Protein AF-D3AZA6-F1 (afdb_monomer_lite)

Sequence (153 aa):
MGEKKMEMFLRIMVIFCAIALIGLTVPYWIYLKYAVDDSAWVAFAIYLISALLLIFLAFIGIFGAVKKNRGLLLYFAVVMIIMLLFAVAQIIVTTLDLTDCSDKGNNFSFLCSRNSAGYYAPVAVLLFINLFGAIVALVLRWKLVHDTSGNYY

Organism: Heterostelium pallidum (strain ATCC 26659 / Pp 5 / PN500) (NCBI:txid670386)

Secondary structure (DSSP, 8-state):
-HHHHHHHHHHHHHHHHHHHHHHTTHHHHHHHHHHHHTT-HHHHHHHHHHHHHHHHHHHHHHHHHHHT-HHHHHHHHHHHHHHHHHHHHHHHHHHHHHTTTT-TT-TTHHHHHS-THHHHHHHHHHHHHHHHHHHHHHHHHHHHHHS--S---

Foldseek 3Di:
DVLVVVLVVLLVLLLVLLVVLLVLLVVLVVQLVVCVVVVVVVSNVVSVVSNVVSNVLSVLSNCCSVVVPLVSLQVSLVVLVVVLVVLVVVVVVLVVLLVPLVDPPRPNVVCVVDDVCVVVVSSVSSNVSSVSSNVSSVVSSVSSVVVDDDDDD

Structure (mmCIF, N/CA/C/O backbone):
data_AF-D3AZA6-F1
#
_entry.id   AF-D3AZA6-F1
#
loop_
_atom_site.group_PDB
_atom_site.id
_atom_site.type_symbol
_atom_site.label_atom_id
_atom_site.label_alt_id
_atom_site.label_comp_id
_atom_site.label_asym_id
_atom_site.label_entity_id
_atom_site.label_seq_id
_atom_site.pdbx_PDB_ins_code
_atom_site.Cartn_x
_atom_site.Cartn_y
_atom_site.Cartn_z
_atom_site.occupancy
_atom_site.B_iso_or_equiv
_atom_site.auth_seq_id
_atom_site.auth_comp_id
_atom_site.auth_asym_id
_atom_site.auth_atom_id
_atom_site.pdbx_PDB_model_num
ATOM 1 N N . MET A 1 1 ? -16.335 -9.507 26.542 1.00 52.62 1 MET A N 1
ATOM 2 C CA . MET A 1 1 ? -14.846 -9.500 26.598 1.00 52.62 1 MET A CA 1
ATOM 3 C C . MET A 1 1 ? -14.186 -9.844 25.250 1.00 52.62 1 MET A C 1
ATOM 5 O O . MET A 1 1 ? -13.124 -9.299 24.972 1.00 52.62 1 MET A O 1
ATOM 9 N N . GLY A 1 2 ? -14.796 -10.682 24.395 1.00 70.25 2 GLY A N 1
ATOM 10 C CA . GLY A 1 2 ? -14.258 -11.019 23.061 1.00 70.25 2 GLY A CA 1
ATOM 11 C C . GLY A 1 2 ? -14.293 -9.883 22.025 1.00 70.25 2 GLY A C 1
ATOM 12 O O . GLY A 1 2 ? -13.360 -9.736 21.241 1.00 70.25 2 GLY A O 1
ATOM 13 N N . GLU A 1 3 ? -15.301 -9.008 22.064 1.00 73.94 3 GLU A N 1
ATOM 14 C CA . GLU A 1 3 ? -15.475 -7.958 21.048 1.00 73.94 3 GLU A CA 1
ATOM 15 C C . GLU A 1 3 ? -14.372 -6.894 21.071 1.00 73.94 3 GLU A C 1
ATOM 17 O O . GLU A 1 3 ? -13.792 -6.596 20.027 1.00 73.94 3 GLU A O 1
ATOM 22 N N . LYS A 1 4 ? -13.990 -6.381 22.248 1.00 79.69 4 LYS A N 1
ATOM 23 C CA . LYS A 1 4 ? -12.888 -5.407 22.361 1.00 79.69 4 LYS A CA 1
ATOM 24 C C . LYS A 1 4 ? -11.546 -5.985 21.888 1.00 79.69 4 LYS A C 1
ATOM 26 O O . LYS A 1 4 ? -10.764 -5.269 21.268 1.00 79.69 4 LYS A O 1
ATOM 31 N N . LYS A 1 5 ? -11.300 -7.282 22.124 1.00 85.81 5 LYS A N 1
ATOM 32 C CA . LYS A 1 5 ? -10.092 -7.975 21.641 1.00 85.81 5 LYS A CA 1
ATOM 33 C C . LYS A 1 5 ? -10.064 -8.057 20.115 1.00 85.81 5 LYS A C 1
ATOM 35 O O . LYS A 1 5 ? -9.040 -7.758 19.512 1.00 85.81 5 LYS A O 1
ATOM 40 N N . MET A 1 6 ? -11.196 -8.386 19.492 1.00 87.19 6 MET A N 1
ATOM 41 C CA . MET A 1 6 ? -11.300 -8.452 18.032 1.00 87.19 6 MET A CA 1
ATOM 42 C C . MET A 1 6 ? -11.160 -7.072 17.368 1.00 87.19 6 MET A C 1
ATOM 44 O O . MET A 1 6 ? -10.507 -6.967 16.339 1.00 87.19 6 MET A O 1
ATOM 48 N N . GLU A 1 7 ? -11.722 -6.000 17.944 1.00 89.88 7 GLU A N 1
ATOM 49 C CA . GLU A 1 7 ? -11.506 -4.634 17.421 1.00 89.88 7 GLU A CA 1
ATOM 50 C C . GLU A 1 7 ? -10.017 -4.256 17.456 1.00 89.88 7 GLU A C 1
ATOM 52 O O . GLU A 1 7 ? -9.463 -3.794 16.460 1.00 89.88 7 GLU A O 1
ATOM 57 N N . MET A 1 8 ? -9.353 -4.491 18.592 1.00 90.56 8 MET A N 1
ATOM 58 C CA . MET A 1 8 ? -7.927 -4.211 18.755 1.00 90.56 8 MET A CA 1
ATOM 59 C C . MET A 1 8 ? -7.074 -5.011 17.766 1.00 90.56 8 MET A C 1
ATOM 61 O O . MET A 1 8 ? -6.179 -4.447 17.143 1.00 90.56 8 MET A O 1
ATOM 65 N N . PHE A 1 9 ? -7.392 -6.290 17.569 1.00 93.69 9 PHE A N 1
ATOM 66 C CA . PHE A 1 9 ? -6.726 -7.141 16.589 1.00 93.69 9 PHE A CA 1
ATOM 67 C C . PHE A 1 9 ? -6.854 -6.594 15.160 1.00 93.69 9 PHE A C 1
ATOM 69 O O . PHE A 1 9 ? -5.846 -6.425 14.479 1.00 93.69 9 PHE A O 1
ATOM 76 N N . LEU A 1 10 ? -8.065 -6.223 14.731 1.00 92.94 10 LEU A N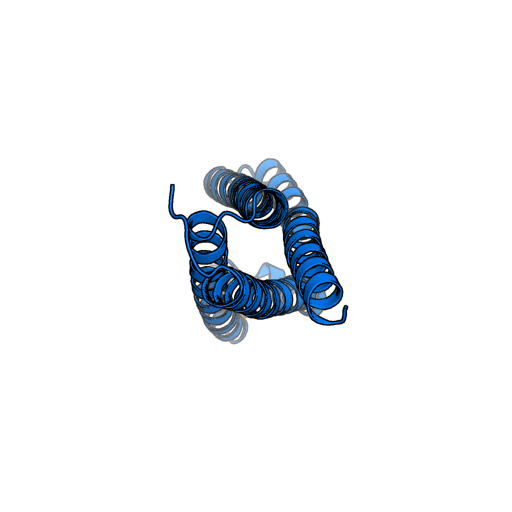 1
ATOM 77 C CA . LEU A 1 10 ? -8.299 -5.639 13.406 1.00 92.94 10 LEU A CA 1
ATOM 78 C C . LEU A 1 10 ? -7.535 -4.320 13.215 1.00 92.94 10 LEU A C 1
ATOM 80 O O . LEU A 1 10 ? -6.963 -4.082 12.155 1.00 92.94 10 LEU A O 1
ATOM 84 N N . ARG A 1 11 ? -7.464 -3.475 14.251 1.00 93.81 11 ARG A N 1
ATOM 85 C CA . ARG A 1 11 ? -6.674 -2.230 14.216 1.00 93.81 11 ARG A CA 1
ATOM 86 C C . ARG A 1 11 ? -5.185 -2.510 14.030 1.00 93.81 11 ARG A C 1
ATOM 88 O O . ARG A 1 11 ? -4.555 -1.864 13.198 1.00 93.81 11 ARG A O 1
ATOM 95 N N . ILE A 1 12 ? -4.640 -3.481 14.765 1.00 95.69 12 ILE A N 1
ATOM 96 C CA . ILE A 1 12 ? -3.240 -3.907 14.625 1.00 95.69 12 ILE A CA 1
ATOM 97 C C . ILE A 1 12 ? -2.983 -4.416 13.204 1.00 95.69 12 ILE A C 1
ATOM 99 O O . ILE A 1 12 ? -1.973 -4.058 12.607 1.00 95.69 12 ILE A O 1
ATOM 103 N N . MET A 1 13 ? -3.913 -5.181 12.628 1.00 95.00 13 MET A N 1
ATOM 104 C CA . MET A 1 13 ? -3.787 -5.675 11.258 1.00 95.00 13 MET A CA 1
ATOM 105 C C . MET A 1 13 ? -3.792 -4.555 10.208 1.00 95.00 13 MET A C 1
ATOM 107 O O . MET A 1 13 ? -2.968 -4.592 9.296 1.00 95.00 13 MET A O 1
ATOM 111 N N . VAL A 1 14 ? -4.644 -3.529 10.343 1.00 93.56 14 VAL A N 1
ATOM 112 C CA . VAL A 1 14 ? -4.604 -2.356 9.444 1.00 93.56 14 VAL A CA 1
ATOM 113 C C . VAL A 1 14 ? -3.268 -1.619 9.565 1.00 93.56 14 VAL A C 1
ATOM 115 O O . VAL A 1 14 ? -2.670 -1.266 8.551 1.00 93.56 14 VAL A O 1
ATOM 118 N N . ILE A 1 15 ? -2.767 -1.425 10.790 1.00 94.88 15 ILE A N 1
ATOM 119 C CA . ILE A 1 15 ? -1.469 -0.777 11.028 1.00 94.88 15 ILE A CA 1
ATOM 120 C C . ILE A 1 15 ? -0.332 -1.599 10.412 1.00 94.88 15 ILE A C 1
ATOM 122 O O . ILE A 1 15 ? 0.541 -1.034 9.761 1.00 94.88 15 ILE A O 1
ATOM 126 N N . PHE A 1 16 ? -0.361 -2.924 10.555 1.00 95.69 16 PHE A N 1
ATOM 127 C CA . PHE A 1 16 ? 0.609 -3.811 9.920 1.00 95.69 16 PHE A CA 1
ATOM 128 C C . PHE A 1 16 ? 0.593 -3.670 8.393 1.00 95.69 16 PHE A C 1
ATOM 130 O O . PHE A 1 16 ? 1.651 -3.511 7.790 1.00 95.69 16 PHE A O 1
ATOM 137 N N . CYS A 1 17 ? -0.591 -3.643 7.770 1.00 93.69 17 CYS A N 1
ATOM 138 C CA . CYS A 1 17 ? -0.713 -3.420 6.326 1.00 93.69 17 CYS A CA 1
ATOM 139 C C . CYS A 1 17 ? -0.135 -2.060 5.917 1.00 93.69 17 CYS A C 1
ATOM 141 O O . CYS A 1 17 ? 0.593 -1.974 4.935 1.00 93.69 17 CYS A O 1
ATOM 143 N N . ALA A 1 18 ? -0.404 -1.007 6.690 1.00 92.81 18 ALA A N 1
ATOM 144 C CA . ALA A 1 18 ? 0.146 0.318 6.432 1.00 92.81 18 ALA A CA 1
ATOM 145 C C . ALA A 1 18 ? 1.681 0.358 6.553 1.00 92.81 18 ALA A C 1
ATOM 147 O O . ALA A 1 18 ? 2.347 0.956 5.714 1.00 92.81 18 ALA A O 1
ATOM 148 N N . ILE A 1 19 ? 2.264 -0.322 7.544 1.00 93.94 19 ILE A N 1
ATOM 149 C CA . ILE A 1 19 ? 3.725 -0.452 7.667 1.00 93.94 19 ILE A CA 1
ATOM 150 C C . ILE A 1 19 ? 4.298 -1.250 6.487 1.00 93.94 19 ILE A C 1
ATOM 152 O O . ILE A 1 19 ? 5.335 -0.877 5.939 1.00 93.94 19 ILE A O 1
ATOM 156 N N . ALA A 1 20 ? 3.614 -2.308 6.048 1.00 93.12 20 ALA A N 1
ATOM 157 C CA . ALA A 1 20 ? 4.020 -3.073 4.874 1.00 93.12 20 ALA A CA 1
ATOM 158 C C . ALA A 1 20 ? 4.012 -2.214 3.596 1.00 93.12 20 ALA A C 1
ATOM 160 O O . ALA A 1 20 ? 4.943 -2.327 2.802 1.00 93.12 20 ALA A O 1
ATOM 161 N N . LEU A 1 21 ? 3.044 -1.300 3.426 1.00 90.75 21 LEU A N 1
ATOM 162 C CA . LEU A 1 21 ? 3.042 -0.333 2.315 1.00 90.75 21 LEU A CA 1
ATOM 163 C C . LEU A 1 21 ? 4.288 0.563 2.328 1.00 90.75 21 LEU A C 1
ATOM 165 O O . LEU A 1 21 ? 4.863 0.809 1.271 1.00 90.75 21 LEU A O 1
ATOM 169 N N . ILE A 1 22 ? 4.750 0.999 3.507 1.00 92.69 22 ILE A N 1
ATOM 170 C CA . ILE A 1 22 ? 6.012 1.748 3.638 1.00 92.69 22 ILE A CA 1
ATOM 171 C C . ILE A 1 22 ? 7.192 0.865 3.219 1.00 92.69 22 ILE A C 1
ATOM 173 O O . ILE A 1 22 ? 8.045 1.308 2.454 1.00 92.69 22 ILE A O 1
ATOM 177 N N . GLY A 1 23 ? 7.237 -0.395 3.659 1.00 90.12 23 GLY A N 1
ATOM 178 C CA . GLY A 1 23 ? 8.284 -1.343 3.256 1.00 90.12 23 GLY A CA 1
ATOM 179 C C . GLY A 1 23 ? 8.319 -1.590 1.742 1.00 90.12 23 GLY A C 1
ATOM 180 O O . GLY A 1 23 ? 9.390 -1.657 1.143 1.00 90.12 23 GLY A O 1
ATOM 181 N N . LEU A 1 24 ? 7.153 -1.624 1.098 1.00 88.44 24 LEU A N 1
ATOM 182 C CA . LEU A 1 24 ? 7.014 -1.759 -0.354 1.00 88.44 24 LEU A CA 1
ATOM 183 C C . LEU A 1 24 ? 7.438 -0.506 -1.136 1.00 88.44 24 LEU A C 1
ATOM 185 O O . LEU A 1 24 ? 7.465 -0.549 -2.362 1.00 88.44 24 LEU A O 1
ATOM 189 N N . THR A 1 25 ? 7.840 0.582 -0.469 1.00 89.31 25 THR A N 1
ATOM 190 C CA . THR A 1 25 ? 8.494 1.718 -1.142 1.00 89.31 25 THR A CA 1
ATOM 191 C C . THR A 1 25 ? 9.939 1.414 -1.543 1.00 89.31 25 THR A C 1
ATOM 193 O O . THR A 1 25 ? 10.451 2.043 -2.465 1.00 89.31 25 THR A O 1
ATOM 196 N N . VAL A 1 26 ? 10.599 0.434 -0.906 1.00 87.50 26 VAL A N 1
ATOM 197 C CA . VAL A 1 26 ? 12.019 0.101 -1.141 1.00 87.50 26 VAL A CA 1
ATOM 198 C C . VAL A 1 26 ? 12.340 -0.146 -2.622 1.00 87.50 26 VAL A C 1
ATOM 200 O O . VAL A 1 26 ? 13.283 0.476 -3.115 1.00 87.50 26 VAL A O 1
ATOM 203 N N . PRO A 1 27 ? 11.567 -0.956 -3.376 1.00 83.75 27 PRO A N 1
ATOM 204 C CA . PRO A 1 27 ? 11.784 -1.110 -4.812 1.00 83.75 27 PRO A CA 1
ATOM 205 C C . PRO A 1 27 ? 11.741 0.218 -5.577 1.00 83.75 27 PRO A C 1
ATOM 207 O O . PRO A 1 27 ? 12.594 0.449 -6.427 1.00 83.75 27 PRO A O 1
ATOM 210 N N . TYR A 1 28 ? 10.816 1.127 -5.249 1.00 84.62 28 TYR A N 1
ATOM 211 C CA . TYR A 1 28 ? 10.712 2.428 -5.920 1.00 84.62 28 TYR A CA 1
ATOM 212 C C . TYR A 1 28 ? 11.952 3.294 -5.701 1.00 84.62 28 TYR A C 1
ATOM 214 O O . TYR A 1 28 ? 12.407 3.935 -6.642 1.00 84.62 28 TYR A O 1
ATOM 222 N N . TRP A 1 29 ? 12.546 3.272 -4.505 1.00 85.38 29 TRP A N 1
ATOM 223 C CA . TRP A 1 29 ? 13.802 3.982 -4.241 1.00 85.38 29 TRP A CA 1
ATOM 224 C C . TRP A 1 29 ? 14.976 3.406 -5.041 1.00 85.38 29 TRP A C 1
ATOM 226 O O . TRP A 1 29 ? 15.819 4.159 -5.530 1.00 85.38 29 TRP A O 1
ATOM 236 N N . ILE A 1 30 ? 15.011 2.081 -5.222 1.00 84.00 30 ILE A N 1
ATOM 237 C CA . ILE A 1 30 ? 16.011 1.408 -6.061 1.00 84.00 30 ILE A CA 1
ATOM 238 C C . ILE A 1 30 ? 15.840 1.824 -7.529 1.00 84.00 30 ILE A C 1
ATOM 240 O O . ILE A 1 30 ? 16.810 2.232 -8.166 1.00 84.00 30 ILE A O 1
ATOM 244 N N . TYR A 1 31 ? 14.613 1.780 -8.057 1.00 76.38 31 TYR A N 1
ATOM 245 C CA . TYR A 1 31 ? 14.327 2.186 -9.437 1.00 76.38 31 TYR A CA 1
ATOM 246 C C . TYR A 1 31 ? 14.550 3.681 -9.679 1.00 76.38 31 TYR A C 1
ATOM 248 O O . TYR A 1 31 ? 15.002 4.068 -10.753 1.00 76.38 31 TYR A O 1
ATOM 256 N N . LEU A 1 32 ? 14.304 4.518 -8.671 1.00 82.31 32 LEU A N 1
ATOM 257 C CA . LEU A 1 32 ? 14.589 5.946 -8.722 1.00 82.31 32 LEU A CA 1
ATOM 258 C C . LEU A 1 32 ? 16.090 6.206 -8.886 1.00 82.31 32 LEU A C 1
ATOM 260 O O . LEU A 1 32 ? 16.457 7.037 -9.709 1.00 82.31 32 LEU A O 1
ATOM 264 N N . LYS A 1 33 ? 16.955 5.463 -8.179 1.00 83.75 33 LYS A N 1
ATOM 265 C CA . LYS A 1 33 ? 18.410 5.551 -8.374 1.00 83.75 33 LYS A CA 1
ATOM 266 C C . LYS A 1 33 ? 18.805 5.214 -9.815 1.00 83.75 33 LYS A C 1
ATOM 268 O O . LYS A 1 33 ? 19.521 5.992 -10.433 1.00 83.75 33 LYS A O 1
ATOM 273 N N . TYR A 1 34 ? 18.295 4.111 -10.361 1.00 78.12 34 TYR A N 1
ATOM 274 C CA . TYR A 1 34 ? 18.586 3.733 -11.748 1.00 78.12 34 TYR A CA 1
ATOM 275 C C . TYR A 1 34 ? 18.107 4.788 -12.754 1.00 78.12 34 TYR A C 1
ATOM 277 O O . TYR A 1 34 ? 18.829 5.122 -13.685 1.00 78.12 34 TYR A O 1
ATOM 285 N N . ALA A 1 35 ? 16.937 5.388 -12.527 1.00 74.94 35 ALA A N 1
ATOM 286 C CA . ALA A 1 35 ? 16.440 6.462 -13.383 1.00 74.94 35 ALA A CA 1
ATOM 287 C C . ALA A 1 35 ? 17.325 7.724 -13.350 1.00 74.94 35 ALA A C 1
ATOM 289 O O . ALA A 1 35 ? 17.426 8.411 -14.365 1.00 74.94 35 ALA A O 1
ATOM 290 N N . VAL A 1 36 ? 17.963 8.037 -12.213 1.00 80.88 36 VAL A N 1
ATOM 291 C CA . VAL A 1 36 ? 18.947 9.134 -12.121 1.00 80.88 36 VAL A CA 1
ATOM 292 C C . VAL A 1 36 ? 20.202 8.799 -12.914 1.00 80.88 36 VAL A C 1
ATOM 294 O O . VAL A 1 36 ? 20.655 9.630 -13.698 1.00 80.88 36 VAL A O 1
ATOM 297 N N . ASP A 1 37 ? 20.733 7.590 -12.724 1.00 81.69 37 ASP A N 1
ATOM 298 C CA . ASP A 1 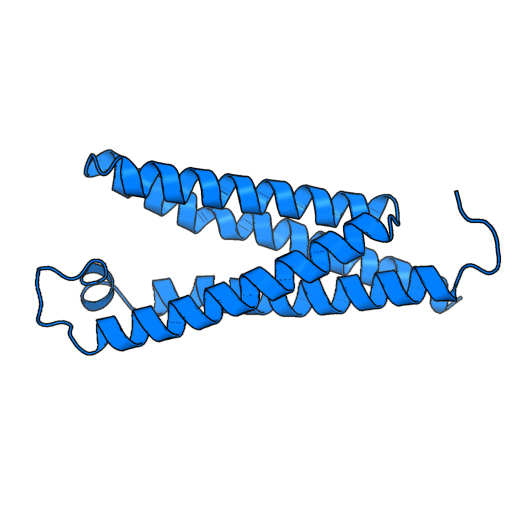37 ? 21.960 7.138 -13.384 1.00 81.69 37 ASP A CA 1
ATOM 299 C C . ASP A 1 37 ? 21.814 7.185 -14.924 1.00 81.69 37 ASP A C 1
ATOM 301 O O . ASP A 1 37 ? 22.748 7.583 -15.619 1.00 81.69 37 ASP A O 1
ATOM 305 N N . ASP A 1 38 ? 20.614 6.903 -15.446 1.00 76.81 38 ASP A N 1
ATOM 306 C CA . ASP A 1 38 ? 20.293 6.923 -16.882 1.00 76.81 38 ASP A CA 1
ATOM 307 C C . ASP A 1 38 ? 19.675 8.250 -17.386 1.00 76.81 38 ASP A C 1
ATOM 309 O O . ASP A 1 38 ? 19.216 8.336 -18.526 1.00 76.81 38 ASP A O 1
ATOM 313 N N . SER A 1 39 ? 19.640 9.313 -16.566 1.00 84.44 39 SER A N 1
ATOM 314 C CA . SER A 1 39 ? 19.034 10.621 -16.913 1.00 84.44 39 SER A CA 1
ATOM 315 C C . SER A 1 39 ? 17.563 10.550 -17.380 1.00 84.44 39 SER A C 1
ATOM 317 O O . SER A 1 39 ? 17.075 11.412 -18.119 1.00 84.44 39 SER A O 1
ATOM 319 N N . ALA A 1 40 ? 16.821 9.538 -16.929 1.00 77.06 40 ALA A N 1
ATOM 320 C CA . ALA A 1 40 ? 15.432 9.278 -17.295 1.00 77.06 40 ALA A CA 1
ATOM 321 C C . ALA A 1 40 ? 14.451 10.053 -16.391 1.00 77.06 40 ALA A C 1
ATOM 323 O O . ALA A 1 40 ? 13.752 9.485 -15.546 1.00 77.06 40 ALA A O 1
ATOM 324 N N . TRP A 1 41 ? 14.365 11.374 -16.587 1.00 76.19 41 TRP A N 1
ATOM 325 C CA . TRP A 1 41 ? 13.598 12.295 -15.729 1.00 76.19 41 TRP A CA 1
ATOM 326 C C . TRP A 1 41 ? 12.105 11.958 -15.571 1.00 76.19 41 TRP A C 1
ATOM 328 O O . TRP A 1 41 ? 11.530 12.177 -14.504 1.00 76.19 41 TRP A O 1
ATOM 338 N N . VAL A 1 42 ? 11.468 11.399 -16.605 1.00 75.25 42 VAL A N 1
ATOM 339 C CA . VAL A 1 42 ? 10.048 11.003 -16.547 1.00 75.25 42 VAL A CA 1
ATOM 340 C C . VAL A 1 42 ? 9.853 9.799 -15.621 1.00 75.25 42 VAL A C 1
ATOM 342 O O . VAL A 1 42 ? 8.991 9.830 -14.743 1.00 75.25 42 VAL A O 1
ATOM 345 N N . ALA A 1 43 ? 10.683 8.761 -15.765 1.00 71.12 43 ALA A N 1
ATOM 346 C CA . ALA A 1 43 ? 10.632 7.575 -14.909 1.00 71.12 43 ALA A CA 1
ATOM 347 C C . ALA A 1 43 ? 10.951 7.930 -13.450 1.00 71.12 43 ALA A C 1
ATOM 349 O O . ALA A 1 43 ? 10.261 7.482 -12.534 1.00 71.12 43 ALA A O 1
ATOM 350 N N . PHE A 1 44 ? 11.930 8.815 -13.243 1.00 78.69 44 PHE A N 1
ATOM 351 C CA . PHE A 1 44 ? 12.260 9.364 -11.931 1.00 78.69 44 PHE A CA 1
ATOM 352 C C . PHE A 1 44 ? 11.035 9.978 -11.237 1.00 78.69 44 PHE A C 1
ATOM 354 O O . PHE A 1 44 ? 10.715 9.609 -10.104 1.00 78.69 44 PHE A O 1
ATOM 361 N N . ALA A 1 45 ? 10.318 10.878 -11.922 1.00 81.69 45 ALA A N 1
ATOM 362 C CA . ALA A 1 45 ? 9.143 11.542 -11.362 1.00 81.69 45 ALA A CA 1
ATOM 363 C C . ALA A 1 45 ? 8.033 10.540 -11.005 1.00 81.69 45 ALA A C 1
ATOM 365 O O . ALA A 1 45 ? 7.434 10.637 -9.933 1.00 81.69 45 ALA A O 1
ATOM 366 N N . ILE A 1 46 ? 7.796 9.542 -11.862 1.00 82.12 46 ILE A N 1
ATOM 367 C CA . ILE A 1 46 ? 6.785 8.500 -11.631 1.00 82.12 46 ILE A CA 1
ATOM 368 C C . ILE A 1 46 ? 7.120 7.671 -10.386 1.00 82.12 46 ILE A C 1
ATOM 370 O O . ILE A 1 46 ? 6.246 7.458 -9.539 1.00 82.12 46 ILE A O 1
ATOM 374 N N . TYR A 1 47 ? 8.369 7.221 -10.236 1.00 82.88 47 TYR A N 1
ATOM 375 C CA . TYR A 1 47 ? 8.776 6.424 -9.075 1.00 82.88 47 TYR A CA 1
ATOM 376 C C . TYR A 1 47 ? 8.747 7.231 -7.778 1.00 82.88 47 TYR A C 1
ATOM 378 O O . TYR A 1 47 ? 8.284 6.716 -6.758 1.00 82.88 47 TYR A O 1
ATOM 386 N N . LEU A 1 48 ? 9.155 8.503 -7.822 1.00 88.25 48 LEU A N 1
ATOM 387 C CA . LEU A 1 48 ? 9.088 9.397 -6.670 1.00 88.25 48 LEU A CA 1
ATOM 388 C C . LEU A 1 48 ? 7.640 9.602 -6.204 1.00 88.25 48 LEU A C 1
ATOM 390 O O . LEU A 1 48 ? 7.337 9.408 -5.027 1.00 88.25 48 LEU A O 1
ATOM 394 N N . ILE A 1 49 ? 6.734 9.944 -7.127 1.00 89.88 49 ILE A N 1
ATOM 395 C CA . ILE A 1 49 ? 5.311 10.147 -6.818 1.00 89.88 49 ILE A CA 1
ATOM 396 C C . ILE A 1 49 ? 4.693 8.859 -6.268 1.00 89.88 49 ILE A C 1
ATOM 398 O O . ILE A 1 49 ? 3.964 8.905 -5.279 1.00 89.88 49 ILE A O 1
ATOM 402 N N . SER A 1 50 ? 5.022 7.707 -6.857 1.00 85.38 50 SER A N 1
ATOM 403 C CA . SER A 1 50 ? 4.518 6.407 -6.401 1.00 85.38 50 SER A CA 1
ATOM 404 C C . SER A 1 50 ? 4.959 6.091 -4.968 1.00 85.38 50 SER A C 1
ATOM 406 O O . SER A 1 50 ? 4.134 5.686 -4.148 1.00 85.38 50 SER A O 1
ATOM 408 N N . ALA A 1 51 ? 6.232 6.330 -4.630 1.00 88.44 51 ALA A N 1
ATOM 409 C CA . ALA A 1 51 ? 6.743 6.099 -3.280 1.00 88.44 51 ALA A CA 1
ATOM 410 C C . ALA A 1 51 ? 6.065 7.019 -2.251 1.00 88.44 51 ALA A C 1
ATOM 412 O O . ALA A 1 51 ? 5.639 6.563 -1.188 1.00 88.44 51 ALA A O 1
ATOM 413 N N . LEU A 1 52 ? 5.905 8.304 -2.584 1.00 92.12 52 LEU A N 1
ATOM 414 C CA . LEU A 1 52 ? 5.225 9.276 -1.724 1.00 92.12 52 LEU A CA 1
ATOM 415 C C . LEU A 1 52 ? 3.746 8.933 -1.519 1.00 92.12 52 LEU A C 1
ATOM 417 O O . LEU A 1 52 ? 3.235 9.059 -0.406 1.00 92.12 52 LEU A O 1
ATOM 421 N N . LEU A 1 53 ? 3.068 8.457 -2.564 1.00 90.38 53 LEU A N 1
ATOM 422 C CA . LEU A 1 53 ? 1.667 8.053 -2.496 1.00 90.38 53 LEU A CA 1
ATOM 423 C C . LEU A 1 53 ? 1.478 6.859 -1.551 1.00 90.38 53 LEU A C 1
ATOM 425 O O . LEU A 1 53 ? 0.584 6.892 -0.708 1.00 90.38 53 LEU A O 1
ATOM 429 N N . LEU A 1 54 ? 2.349 5.846 -1.614 1.00 90.12 54 LEU A N 1
ATOM 430 C CA . LEU A 1 54 ? 2.310 4.709 -0.684 1.00 90.12 54 LEU A CA 1
ATOM 431 C C . LEU A 1 54 ? 2.498 5.142 0.775 1.00 90.12 54 LEU A C 1
ATOM 433 O O . LEU A 1 54 ? 1.772 4.680 1.656 1.00 90.12 54 LEU A O 1
ATOM 437 N N . ILE A 1 55 ? 3.426 6.068 1.031 1.00 93.38 55 ILE A N 1
ATOM 438 C CA . ILE A 1 55 ? 3.653 6.631 2.370 1.00 93.38 55 ILE A CA 1
ATOM 439 C C . ILE A 1 55 ? 2.411 7.391 2.850 1.00 93.38 55 ILE A C 1
ATOM 441 O O . ILE A 1 55 ? 1.956 7.194 3.977 1.00 93.38 55 ILE A O 1
ATOM 445 N N . PHE A 1 56 ? 1.822 8.227 1.994 1.00 94.12 56 PHE A N 1
ATOM 446 C CA . PHE A 1 56 ? 0.605 8.971 2.313 1.00 94.12 56 PHE A CA 1
ATOM 447 C C . PHE A 1 56 ? -0.570 8.040 2.653 1.00 94.12 56 PHE A C 1
ATOM 449 O O . PHE A 1 56 ? -1.257 8.239 3.657 1.00 94.12 56 PHE A O 1
ATOM 456 N N . LEU A 1 57 ? -0.767 6.971 1.878 1.00 91.94 57 LEU A N 1
ATOM 457 C CA . LEU A 1 57 ? -1.797 5.970 2.158 1.00 91.94 57 LEU A CA 1
ATOM 458 C C . LEU A 1 57 ? -1.542 5.207 3.457 1.00 91.94 57 LEU A C 1
ATOM 460 O O . LEU A 1 57 ? -2.490 4.947 4.202 1.00 91.94 57 LEU A O 1
ATOM 464 N N . ALA A 1 58 ? -0.282 4.898 3.771 1.00 92.50 58 ALA A N 1
ATOM 465 C CA . ALA A 1 58 ? 0.078 4.301 5.050 1.00 92.50 58 ALA A CA 1
ATOM 466 C C . ALA A 1 58 ? -0.329 5.205 6.224 1.00 92.50 58 ALA A C 1
ATOM 468 O O . ALA A 1 58 ? -0.930 4.728 7.189 1.00 92.50 58 ALA A O 1
ATOM 469 N N . PHE A 1 59 ? -0.096 6.519 6.121 1.00 95.81 59 PHE A N 1
ATOM 470 C CA . PHE A 1 59 ? -0.552 7.473 7.135 1.00 95.81 59 PHE A CA 1
ATOM 471 C C . PHE A 1 59 ? -2.073 7.475 7.293 1.00 95.81 59 PHE A C 1
ATOM 473 O O . PHE A 1 59 ? -2.560 7.468 8.425 1.00 95.81 59 PHE A O 1
ATOM 480 N N . ILE A 1 60 ? -2.830 7.422 6.194 1.00 93.50 60 ILE A N 1
ATOM 481 C CA . ILE A 1 60 ? -4.295 7.332 6.257 1.00 93.50 60 ILE A CA 1
ATOM 482 C C . ILE A 1 60 ? -4.738 6.040 6.949 1.00 93.50 60 ILE A C 1
ATOM 484 O O . ILE A 1 60 ? -5.603 6.090 7.826 1.00 93.50 60 ILE A O 1
ATOM 488 N N . GLY A 1 61 ? -4.139 4.898 6.602 1.00 89.25 61 GLY A N 1
ATOM 489 C CA . GLY A 1 61 ? -4.445 3.607 7.221 1.00 89.25 61 GLY A CA 1
ATOM 490 C C . GLY A 1 61 ? -4.176 3.609 8.729 1.00 89.25 61 GLY A C 1
ATOM 491 O O . GLY A 1 61 ? -5.052 3.246 9.520 1.00 89.25 61 GLY A O 1
ATOM 492 N N . ILE A 1 62 ? -3.003 4.102 9.145 1.00 94.12 62 ILE A N 1
ATOM 493 C CA . ILE A 1 62 ? -2.625 4.225 10.561 1.00 94.12 62 ILE A CA 1
ATOM 494 C C . ILE A 1 62 ? -3.580 5.172 11.287 1.00 94.12 62 ILE A C 1
ATOM 496 O O . ILE A 1 62 ? -4.123 4.815 12.332 1.00 94.12 62 ILE A O 1
ATOM 500 N N . PHE A 1 63 ? -3.824 6.366 10.748 1.00 94.25 63 PHE A N 1
ATOM 501 C CA . PHE A 1 63 ? -4.667 7.357 11.410 1.00 94.25 63 PHE A CA 1
ATOM 502 C C . PHE A 1 63 ? -6.129 6.900 11.482 1.00 94.25 63 PHE A C 1
ATOM 504 O O . PHE A 1 63 ? -6.762 7.035 12.530 1.00 94.25 63 PHE A O 1
ATOM 511 N N . GLY A 1 64 ? -6.648 6.273 10.422 1.00 90.06 64 GLY A N 1
ATOM 512 C CA . GLY A 1 64 ? -7.968 5.647 10.400 1.00 90.06 64 GLY A CA 1
ATOM 513 C C . GLY A 1 64 ? -8.117 4.569 11.476 1.00 90.06 64 GLY A C 1
ATOM 514 O O . GLY A 1 64 ? -9.093 4.584 12.230 1.00 90.06 64 GLY A O 1
ATOM 515 N N . ALA A 1 65 ? -7.121 3.690 11.622 1.00 91.88 65 ALA A N 1
ATOM 516 C CA . ALA A 1 65 ? -7.112 2.645 12.643 1.00 91.88 65 ALA A CA 1
ATOM 517 C C . ALA A 1 65 ? -6.948 3.199 14.070 1.00 91.88 65 ALA A C 1
ATOM 519 O O . ALA A 1 65 ? -7.643 2.765 14.994 1.00 91.88 65 ALA A O 1
ATOM 520 N N . VAL A 1 66 ? -6.056 4.171 14.285 1.00 93.25 66 VAL A N 1
ATOM 521 C CA . VAL A 1 66 ? -5.787 4.756 15.609 1.00 93.25 66 VAL A CA 1
ATOM 522 C C . VAL A 1 66 ? -6.971 5.590 16.087 1.00 93.25 66 VAL A C 1
ATOM 524 O O . VAL A 1 66 ? -7.442 5.372 17.204 1.00 93.25 66 VAL A O 1
ATOM 527 N N . LYS A 1 67 ? -7.489 6.491 15.245 1.00 92.12 67 LYS A N 1
ATOM 528 C CA . LYS A 1 67 ? -8.605 7.391 15.576 1.00 92.12 67 LYS A CA 1
ATOM 529 C C . LYS A 1 67 ? -9.983 6.755 15.411 1.00 92.12 67 LYS A C 1
ATOM 531 O O . LYS A 1 67 ? -10.973 7.421 15.687 1.00 92.12 67 LYS A O 1
ATOM 536 N N . LYS A 1 68 ? -10.061 5.494 14.966 1.00 90.69 68 LYS A N 1
ATOM 537 C CA . LYS A 1 68 ? -11.325 4.799 14.663 1.00 90.69 68 LYS A CA 1
ATOM 538 C C . LYS A 1 68 ? -12.193 5.575 13.660 1.00 90.69 68 LYS A C 1
ATOM 540 O O . LYS A 1 68 ? -13.421 5.530 13.710 1.00 90.69 68 LYS A O 1
ATOM 545 N N . ASN A 1 69 ? -11.553 6.311 12.751 1.00 91.19 69 ASN A N 1
ATOM 546 C CA . ASN A 1 69 ? -12.255 7.165 11.804 1.00 91.19 69 ASN A CA 1
ATOM 547 C C . ASN A 1 69 ? -12.784 6.319 10.640 1.00 91.19 69 ASN A C 1
ATOM 549 O O . ASN A 1 69 ? -12.030 5.827 9.801 1.00 91.19 69 ASN A O 1
ATOM 553 N N . ARG A 1 70 ? -14.109 6.177 10.580 1.00 88.81 70 ARG A N 1
ATOM 554 C CA . ARG A 1 70 ? -14.810 5.342 9.595 1.00 88.81 70 ARG A CA 1
ATOM 555 C C . ARG A 1 70 ? -14.644 5.833 8.159 1.00 88.81 70 ARG A C 1
ATOM 557 O O . ARG A 1 70 ? -14.625 5.009 7.248 1.00 88.81 70 ARG A O 1
ATOM 564 N N . GLY A 1 71 ? -14.557 7.150 7.965 1.00 88.94 71 GLY A N 1
ATOM 565 C CA . GLY A 1 71 ? -14.347 7.761 6.655 1.00 88.94 71 GLY A CA 1
ATOM 566 C C . GLY A 1 71 ? -12.955 7.445 6.122 1.00 88.94 71 GLY A C 1
ATOM 567 O O . GLY A 1 71 ? -12.821 6.986 4.993 1.00 88.94 71 GLY A O 1
ATOM 568 N N . LEU A 1 72 ? -11.933 7.576 6.969 1.00 92.62 72 LEU A N 1
ATOM 569 C CA . LEU A 1 72 ? -10.552 7.258 6.594 1.00 92.62 72 LEU A CA 1
ATOM 570 C C . LEU A 1 72 ? -10.332 5.761 6.369 1.00 92.62 72 LEU A C 1
ATOM 572 O O . LEU A 1 72 ? -9.627 5.391 5.438 1.00 92.62 72 LEU A O 1
ATOM 576 N N . LEU A 1 73 ? -10.977 4.895 7.158 1.00 92.00 73 LEU A N 1
ATOM 577 C CA . LEU A 1 73 ? -10.946 3.446 6.925 1.00 92.00 73 LEU A CA 1
ATOM 578 C C . LEU A 1 73 ? -11.623 3.055 5.606 1.00 92.00 73 LEU A C 1
ATOM 580 O O . LEU A 1 73 ? -11.122 2.179 4.905 1.00 92.00 73 LEU A O 1
ATOM 584 N N . LEU A 1 74 ? -12.737 3.708 5.251 1.00 93.94 74 LEU A N 1
ATOM 585 C CA . LEU A 1 74 ? -13.389 3.494 3.957 1.00 93.94 74 LEU A CA 1
ATOM 586 C C . LEU A 1 74 ? -12.506 3.976 2.808 1.00 93.94 74 LEU A C 1
ATOM 588 O O . LEU A 1 74 ? -12.326 3.244 1.842 1.00 93.94 74 LEU A O 1
ATOM 592 N N . TYR A 1 75 ? -11.943 5.180 2.925 1.00 94.25 75 TYR A N 1
ATOM 593 C CA . TYR A 1 75 ? -11.046 5.736 1.917 1.00 94.25 75 TYR A CA 1
ATOM 594 C C . TYR A 1 75 ? -9.835 4.825 1.701 1.00 94.25 75 TYR A C 1
ATOM 596 O O . TYR A 1 75 ? -9.543 4.454 0.569 1.00 94.25 75 TYR A O 1
ATOM 604 N N . PHE A 1 76 ? -9.192 4.388 2.787 1.00 93.31 76 PHE A N 1
ATOM 605 C CA . PHE A 1 76 ? -8.090 3.435 2.732 1.00 93.31 76 PHE A CA 1
ATOM 606 C C . PHE A 1 76 ? -8.500 2.142 2.017 1.00 93.31 76 PHE A C 1
ATOM 608 O O . PHE A 1 76 ? -7.826 1.729 1.081 1.00 93.31 76 PHE A O 1
ATOM 615 N N . ALA A 1 77 ? -9.635 1.539 2.382 1.00 94.12 77 ALA A N 1
ATOM 616 C CA . ALA A 1 77 ? -10.110 0.316 1.738 1.00 94.12 77 ALA A CA 1
ATOM 617 C C . ALA A 1 77 ? -10.381 0.491 0.235 1.00 94.12 77 ALA A C 1
ATOM 619 O O . ALA A 1 77 ? -9.972 -0.348 -0.564 1.00 94.12 77 ALA A O 1
ATOM 620 N N . VAL A 1 78 ? -11.046 1.582 -0.157 1.00 95.00 78 VAL A N 1
ATOM 621 C CA . VAL A 1 78 ? -11.356 1.874 -1.564 1.00 95.00 78 VAL A CA 1
ATOM 622 C C . VAL A 1 78 ? -10.074 2.062 -2.369 1.00 95.00 78 VAL A C 1
ATOM 624 O O . VAL A 1 78 ? -9.937 1.462 -3.432 1.00 95.00 78 VAL A O 1
ATOM 627 N N . VAL A 1 79 ? -9.111 2.833 -1.858 1.00 93.69 79 VAL A N 1
ATOM 628 C CA . VAL A 1 79 ? -7.837 3.029 -2.559 1.00 93.69 79 VAL A CA 1
ATOM 629 C C . VAL A 1 79 ? -7.053 1.720 -2.669 1.00 93.69 79 VAL A C 1
ATOM 631 O O . VAL A 1 79 ? -6.517 1.435 -3.735 1.00 93.69 79 VAL A O 1
ATOM 634 N N . MET A 1 80 ? -7.048 0.882 -1.629 1.00 93.19 80 MET A N 1
ATOM 635 C CA . MET A 1 80 ? -6.406 -0.438 -1.671 1.00 93.19 80 MET A CA 1
ATOM 636 C C . MET A 1 80 ? -7.030 -1.350 -2.740 1.00 93.19 80 MET A C 1
ATOM 638 O O . MET A 1 80 ? -6.304 -2.033 -3.459 1.00 93.19 80 MET A O 1
ATOM 642 N N . ILE A 1 81 ? -8.358 -1.316 -2.915 1.00 94.19 81 ILE A N 1
ATOM 643 C CA . ILE A 1 81 ? -9.052 -2.045 -3.993 1.00 94.19 81 ILE A CA 1
ATOM 644 C C . ILE A 1 81 ? -8.672 -1.487 -5.368 1.00 94.19 81 ILE A C 1
ATOM 646 O O . ILE A 1 81 ? -8.368 -2.256 -6.277 1.00 94.19 81 ILE A O 1
ATOM 650 N N . ILE A 1 82 ? -8.658 -0.162 -5.535 1.00 93.19 82 ILE A N 1
ATOM 651 C CA . ILE A 1 82 ? -8.272 0.468 -6.806 1.00 93.19 82 ILE A CA 1
ATOM 652 C C . ILE A 1 82 ? -6.831 0.085 -7.162 1.00 93.19 82 ILE A C 1
ATOM 654 O O . ILE A 1 82 ? -6.574 -0.374 -8.271 1.00 93.19 82 ILE A O 1
ATOM 658 N N . MET A 1 83 ? -5.900 0.193 -6.213 1.00 90.12 83 MET A N 1
ATOM 659 C CA . MET A 1 83 ? -4.508 -0.206 -6.414 1.00 90.12 83 MET A CA 1
ATOM 660 C C . MET A 1 83 ? -4.358 -1.690 -6.742 1.00 90.12 83 MET A C 1
ATOM 662 O O . MET A 1 83 ? -3.519 -2.041 -7.567 1.00 90.12 83 MET A O 1
ATOM 666 N N . LEU A 1 84 ? -5.161 -2.562 -6.127 1.00 91.19 84 LEU A N 1
ATOM 667 C CA . LEU A 1 84 ? -5.190 -3.983 -6.464 1.00 91.19 84 LEU A CA 1
ATOM 668 C C . LEU A 1 84 ? -5.543 -4.186 -7.943 1.00 91.19 84 LEU A C 1
ATOM 670 O O . LEU A 1 84 ? -4.823 -4.888 -8.647 1.00 91.19 84 LEU A O 1
ATOM 674 N N . LEU A 1 85 ? -6.612 -3.543 -8.423 1.00 91.19 85 LEU A N 1
ATOM 675 C CA . LEU A 1 85 ? -7.050 -3.650 -9.818 1.00 91.19 85 LEU A CA 1
ATOM 676 C C . LEU A 1 85 ? -5.995 -3.111 -10.790 1.00 91.19 85 LEU A C 1
ATOM 678 O O . LEU A 1 85 ? -5.701 -3.759 -11.793 1.00 91.19 85 LEU A O 1
ATOM 682 N N . PHE A 1 86 ? -5.382 -1.969 -10.468 1.00 87.31 86 PHE A N 1
ATOM 683 C CA . PHE A 1 86 ? -4.291 -1.406 -11.265 1.00 87.31 86 PHE A CA 1
ATOM 684 C C . PHE A 1 86 ? -3.071 -2.329 -11.310 1.00 87.31 86 PHE A C 1
ATOM 686 O O . PHE A 1 86 ? -2.516 -2.542 -12.383 1.00 87.31 86 PHE A O 1
ATOM 693 N N . ALA A 1 87 ? -2.672 -2.913 -10.179 1.00 85.00 87 ALA A N 1
ATOM 694 C CA . ALA A 1 87 ? -1.543 -3.835 -10.125 1.00 85.00 87 ALA A CA 1
ATOM 695 C C . ALA A 1 87 ? -1.819 -5.128 -10.912 1.00 85.00 87 ALA A C 1
ATOM 697 O O . ALA A 1 87 ? -0.938 -5.611 -11.617 1.00 85.00 87 ALA A O 1
ATOM 698 N N . VAL A 1 88 ? -3.047 -5.660 -10.867 1.00 88.25 88 VAL A N 1
ATOM 699 C CA . VAL A 1 88 ? -3.449 -6.802 -11.709 1.00 88.25 88 VAL A CA 1
ATOM 700 C C . VAL A 1 88 ? -3.386 -6.436 -13.194 1.00 88.25 88 VAL A C 1
ATOM 702 O O . VAL A 1 88 ? -2.820 -7.194 -13.979 1.00 88.25 88 VAL A O 1
ATOM 705 N N . ALA A 1 89 ? -3.905 -5.268 -13.585 1.00 85.06 89 ALA A N 1
ATOM 706 C CA . ALA A 1 89 ? -3.824 -4.795 -14.966 1.00 85.06 89 ALA A CA 1
ATOM 707 C C . ALA A 1 89 ? -2.366 -4.626 -15.428 1.00 85.06 89 ALA A C 1
ATOM 709 O O . ALA A 1 89 ? -2.019 -5.059 -16.524 1.00 85.06 89 ALA A O 1
ATOM 710 N N . GLN A 1 90 ? -1.498 -4.070 -14.575 1.00 80.12 90 GLN A N 1
ATOM 711 C CA . GLN A 1 90 ? -0.067 -3.944 -14.856 1.00 80.12 90 GLN A CA 1
ATOM 712 C C . GLN A 1 90 ? 0.599 -5.303 -15.056 1.00 80.12 90 GLN A C 1
ATOM 714 O O . GLN A 1 90 ? 1.354 -5.453 -16.003 1.00 80.12 90 GLN A O 1
ATOM 719 N N . ILE A 1 91 ? 0.299 -6.307 -14.226 1.00 83.12 91 ILE A N 1
ATOM 720 C CA . ILE A 1 91 ? 0.837 -7.663 -14.414 1.00 83.12 91 ILE A CA 1
ATOM 721 C C . ILE A 1 91 ? 0.435 -8.228 -15.774 1.00 83.12 91 ILE A C 1
ATOM 723 O O . ILE A 1 91 ? 1.286 -8.782 -16.459 1.00 83.12 91 ILE A O 1
ATOM 727 N N . ILE A 1 92 ? -0.832 -8.078 -16.172 1.00 82.88 92 ILE A N 1
ATOM 728 C CA . ILE A 1 92 ? -1.319 -8.580 -17.464 1.00 82.88 92 ILE A CA 1
ATOM 729 C C . ILE A 1 92 ? -0.559 -7.912 -18.612 1.00 82.88 92 ILE A C 1
ATOM 731 O O . ILE A 1 92 ? -0.034 -8.615 -19.470 1.00 82.88 92 ILE A O 1
ATOM 735 N N . VAL A 1 93 ? -0.459 -6.578 -18.605 1.00 76.38 93 VAL A N 1
ATOM 736 C CA . VAL A 1 93 ? 0.263 -5.824 -19.644 1.00 76.38 93 VAL A CA 1
ATOM 737 C C . VAL A 1 93 ? 1.740 -6.221 -19.673 1.00 76.38 93 VAL A C 1
ATOM 739 O O . VAL A 1 93 ? 2.240 -6.601 -20.725 1.00 76.38 93 VAL A O 1
ATOM 742 N N . THR A 1 94 ? 2.414 -6.249 -18.519 1.00 72.00 94 THR A N 1
ATOM 743 C CA . THR A 1 94 ? 3.824 -6.652 -18.430 1.00 72.00 94 THR A CA 1
ATOM 744 C C . THR A 1 94 ? 4.038 -8.086 -18.918 1.00 72.00 94 THR A C 1
ATOM 746 O O . THR A 1 94 ? 5.024 -8.362 -19.591 1.00 72.00 94 THR A O 1
ATOM 749 N N . THR A 1 95 ? 3.137 -9.023 -18.608 1.00 74.50 95 THR A N 1
ATOM 750 C CA . THR A 1 95 ? 3.244 -10.413 -19.075 1.00 74.50 95 THR A CA 1
ATOM 751 C C . THR A 1 95 ? 3.040 -10.533 -20.586 1.00 74.50 95 THR A C 1
ATOM 753 O O . THR A 1 95 ? 3.734 -11.334 -21.209 1.00 74.50 95 THR A O 1
ATOM 756 N N . LEU A 1 96 ? 2.137 -9.747 -21.181 1.00 74.25 96 LEU A N 1
ATOM 757 C CA . LEU A 1 96 ? 1.972 -9.692 -22.638 1.00 74.25 96 LEU A CA 1
ATOM 758 C C . LEU A 1 96 ? 3.224 -9.106 -23.308 1.00 74.25 96 LEU A C 1
ATOM 760 O O . LEU A 1 96 ? 3.754 -9.704 -24.240 1.00 74.25 96 LEU A O 1
ATOM 764 N N . ASP A 1 97 ? 3.772 -8.015 -22.775 1.00 67.38 97 ASP A N 1
ATOM 765 C CA . ASP A 1 97 ? 4.994 -7.402 -23.311 1.00 67.38 97 ASP A CA 1
ATOM 766 C C . ASP A 1 97 ? 6.222 -8.323 -23.178 1.00 67.38 97 ASP A C 1
ATOM 768 O O . ASP A 1 97 ? 7.085 -8.348 -24.053 1.00 67.38 97 ASP A O 1
ATOM 772 N N . LEU A 1 98 ? 6.292 -9.133 -22.115 1.00 66.69 98 LEU A N 1
ATOM 773 C CA . LEU A 1 98 ? 7.342 -10.139 -21.922 1.00 66.6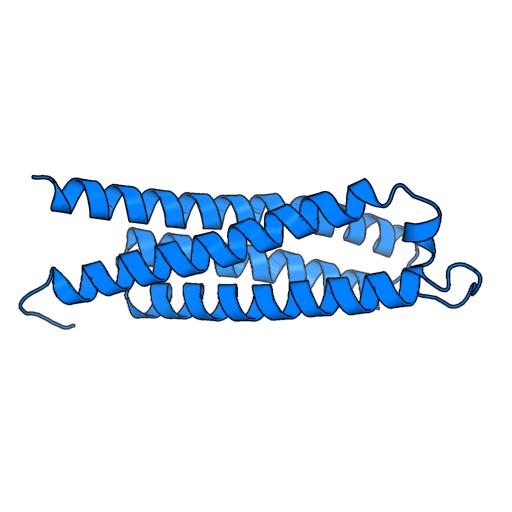9 98 LEU A CA 1
ATOM 774 C C . LEU A 1 98 ? 7.262 -11.314 -22.905 1.00 66.69 98 LEU A C 1
ATOM 776 O O . LEU A 1 98 ? 8.259 -12.012 -23.083 1.00 66.69 98 LEU A O 1
ATOM 780 N N . THR A 1 99 ? 6.119 -11.568 -23.548 1.00 65.69 99 THR A N 1
ATOM 781 C CA . THR A 1 99 ? 6.064 -12.602 -24.596 1.00 65.69 99 THR A CA 1
ATOM 782 C C . THR A 1 99 ? 6.784 -12.181 -25.882 1.00 65.69 99 THR A C 1
ATOM 784 O O . THR A 1 99 ? 7.165 -13.056 -26.656 1.00 65.69 99 THR A O 1
ATOM 787 N N . ASP A 1 100 ? 7.090 -10.885 -26.041 1.00 61.22 100 ASP A N 1
ATOM 788 C CA . ASP A 1 100 ? 7.780 -10.291 -27.197 1.00 61.22 100 ASP A CA 1
ATOM 789 C C . ASP A 1 100 ? 9.196 -9.765 -26.846 1.00 61.22 100 ASP A C 1
ATOM 791 O O . ASP A 1 100 ? 9.617 -8.666 -27.214 1.00 61.22 100 ASP A O 1
ATOM 795 N N . CYS A 1 101 ? 9.989 -10.572 -26.123 1.00 60.88 101 CYS A N 1
ATOM 796 C CA . CYS A 1 101 ? 11.356 -10.220 -25.686 1.00 60.88 101 CYS A CA 1
ATOM 797 C C . CYS A 1 101 ? 12.376 -9.949 -26.825 1.00 60.88 101 CYS A C 1
ATOM 799 O O . CYS A 1 101 ? 13.532 -9.633 -26.537 1.00 60.88 101 CYS A O 1
ATOM 801 N N . SER A 1 102 ? 12.012 -10.091 -28.103 1.00 57.03 102 SER A N 1
ATOM 802 C CA . SER A 1 102 ? 12.886 -9.808 -29.254 1.00 57.03 102 SER A CA 1
ATOM 803 C C . SER A 1 102 ? 12.966 -8.328 -29.637 1.00 57.03 102 SER A C 1
ATOM 805 O O . SER A 1 102 ? 13.861 -7.957 -30.402 1.00 57.03 102 SER A O 1
ATOM 807 N N . ASP A 1 103 ? 12.072 -7.482 -29.119 1.00 57.66 103 ASP A N 1
ATOM 808 C CA . ASP A 1 103 ? 11.965 -6.093 -29.558 1.00 57.66 103 ASP A CA 1
ATOM 809 C C . ASP A 1 103 ? 12.753 -5.123 -28.654 1.00 57.66 103 ASP A C 1
ATOM 811 O O . ASP A 1 103 ? 12.432 -4.895 -27.484 1.00 57.66 103 ASP A O 1
ATOM 815 N N . LYS A 1 104 ? 13.828 -4.535 -29.198 1.00 52.53 104 LYS A N 1
ATOM 816 C CA . LYS A 1 104 ? 14.748 -3.632 -28.470 1.00 52.53 104 LYS A CA 1
ATOM 817 C C . LYS A 1 104 ? 14.119 -2.283 -28.100 1.00 52.53 104 LYS A C 1
ATOM 819 O O . LYS A 1 104 ? 14.722 -1.535 -27.336 1.00 52.53 104 LYS A O 1
ATOM 824 N N . GLY A 1 105 ? 12.939 -1.968 -28.639 1.00 52.84 105 GLY A N 1
ATOM 825 C CA . GLY A 1 105 ? 12.163 -0.774 -28.293 1.00 52.84 105 GLY A CA 1
ATOM 826 C C . GLY A 1 105 ? 11.250 -0.943 -27.075 1.00 52.84 105 GLY A C 1
ATOM 827 O O . GLY A 1 105 ? 10.582 0.014 -26.689 1.00 52.84 105 GLY A O 1
ATOM 828 N N . ASN A 1 106 ? 11.189 -2.137 -26.474 1.00 53.81 106 ASN A N 1
ATOM 829 C CA . ASN A 1 106 ? 10.209 -2.437 -25.439 1.00 53.81 106 ASN A CA 1
ATOM 830 C C . ASN A 1 106 ? 10.673 -1.954 -24.049 1.00 53.81 106 ASN A C 1
ATOM 832 O O . ASN A 1 106 ? 11.757 -2.316 -23.573 1.00 53.81 106 ASN A O 1
ATOM 836 N N . ASN A 1 107 ? 9.827 -1.164 -23.378 1.00 53.38 107 ASN A N 1
ATOM 837 C CA . ASN A 1 107 ? 10.112 -0.516 -22.088 1.00 53.38 107 ASN A CA 1
ATOM 838 C C . ASN A 1 107 ? 10.409 -1.515 -20.950 1.00 53.38 107 ASN A C 1
ATOM 840 O O . ASN A 1 107 ? 10.972 -1.129 -19.928 1.00 53.38 107 ASN A O 1
ATOM 844 N N . PHE A 1 108 ? 10.063 -2.796 -21.128 1.00 53.00 108 PHE A N 1
ATOM 845 C CA . PHE A 1 108 ? 10.246 -3.874 -20.149 1.00 53.00 108 PHE A CA 1
ATOM 846 C C . PHE A 1 108 ? 11.310 -4.911 -20.539 1.00 53.00 108 PHE A C 1
ATOM 848 O O . PHE A 1 108 ? 11.480 -5.910 -19.842 1.00 53.00 108 PHE A O 1
ATOM 855 N N . SER A 1 109 ? 12.082 -4.672 -21.603 1.00 52.16 109 SER A N 1
ATOM 856 C CA . SER A 1 109 ? 13.148 -5.576 -22.077 1.00 52.16 109 SER A CA 1
ATOM 857 C C . SER A 1 109 ? 14.203 -5.923 -21.008 1.00 52.16 109 SER A C 1
ATOM 859 O O . SER A 1 109 ? 14.811 -6.996 -21.044 1.00 52.16 109 SER A O 1
ATOM 861 N N . PHE A 1 110 ? 14.378 -5.074 -19.989 1.00 55.59 110 PHE A N 1
ATOM 862 C CA . PHE A 1 110 ? 15.248 -5.347 -18.840 1.00 55.59 110 PHE A CA 1
ATOM 863 C C . PHE A 1 110 ? 14.751 -6.503 -17.945 1.00 55.59 110 PHE A C 1
ATOM 865 O O . PHE A 1 110 ? 15.565 -7.154 -17.289 1.00 55.59 110 PHE A O 1
ATOM 872 N N . LEU A 1 111 ? 13.444 -6.797 -17.932 1.00 54.81 111 LEU A N 1
ATOM 873 C CA . LEU A 1 111 ? 12.8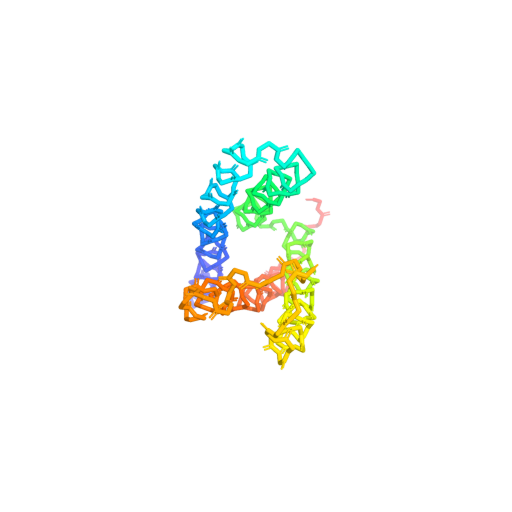52 -7.920 -17.191 1.00 54.81 111 LEU A CA 1
ATOM 874 C C . LEU A 1 111 ? 13.101 -9.270 -17.885 1.00 54.81 111 LEU A C 1
ATOM 876 O O . LEU A 1 111 ? 13.174 -10.295 -17.209 1.00 54.81 111 LEU A O 1
ATOM 880 N N . CYS A 1 112 ? 13.302 -9.273 -19.208 1.00 57.50 112 CYS A N 1
ATOM 881 C CA . CYS A 1 112 ? 13.698 -10.466 -19.963 1.00 57.50 112 CYS A CA 1
ATOM 882 C C . CYS A 1 112 ? 15.140 -10.907 -19.642 1.00 57.50 112 CYS A C 1
ATOM 884 O O . CYS A 1 112 ? 15.447 -12.095 -19.703 1.00 57.50 112 CYS A O 1
ATOM 886 N N . SER A 1 113 ? 16.036 -9.969 -19.293 1.00 52.56 113 SER A N 1
ATOM 887 C CA . SER A 1 113 ? 17.454 -10.262 -19.012 1.00 52.56 113 SER A CA 1
ATOM 888 C C . SER A 1 113 ? 17.783 -10.415 -17.523 1.00 52.56 113 SER A C 1
ATOM 890 O O . SER A 1 113 ? 18.778 -11.054 -17.174 1.00 52.56 113 SER A O 1
ATOM 892 N N . ARG A 1 114 ? 16.950 -9.872 -16.623 1.00 54.31 114 ARG A N 1
ATOM 893 C CA . ARG A 1 114 ? 17.125 -9.976 -15.169 1.00 54.31 114 ARG A CA 1
ATOM 894 C C . ARG A 1 114 ? 15.921 -10.636 -14.506 1.00 54.31 114 ARG A C 1
ATOM 896 O O . ARG A 1 114 ? 14.913 -9.991 -14.262 1.00 54.31 114 ARG A O 1
ATOM 903 N N . ASN A 1 115 ? 16.105 -11.909 -14.150 1.00 59.97 115 ASN A N 1
ATOM 904 C CA . ASN A 1 115 ? 15.389 -12.662 -13.114 1.00 59.97 115 ASN A CA 1
ATOM 905 C C . ASN A 1 115 ? 13.949 -12.186 -12.828 1.00 59.97 115 ASN A C 1
ATOM 907 O O . ASN A 1 115 ? 13.708 -11.450 -11.868 1.00 59.97 115 ASN A O 1
ATOM 911 N N . SER A 1 116 ? 12.996 -12.663 -13.629 1.00 63.19 116 SER A N 1
ATOM 912 C CA . SER A 1 116 ? 11.553 -12.397 -13.515 1.00 63.19 116 SER A CA 1
ATOM 913 C C . SER A 1 116 ? 11.005 -12.516 -12.083 1.00 63.19 116 SER A C 1
ATOM 915 O O . SER A 1 116 ? 10.143 -11.734 -11.677 1.00 63.19 116 SER A O 1
ATOM 917 N N . ALA A 1 117 ? 11.554 -13.423 -11.268 1.00 64.38 117 ALA A N 1
ATOM 918 C CA . ALA A 1 117 ? 11.183 -13.586 -9.863 1.00 64.38 117 ALA A CA 1
ATOM 919 C C . ALA A 1 117 ? 11.378 -12.309 -9.019 1.00 64.38 117 ALA A C 1
ATOM 921 O O . ALA A 1 117 ? 10.574 -12.037 -8.128 1.00 64.38 117 ALA A O 1
ATOM 922 N N . GLY A 1 118 ? 12.402 -11.498 -9.310 1.00 65.62 118 GLY A N 1
ATOM 923 C CA . GLY A 1 118 ? 12.688 -10.251 -8.591 1.00 65.62 118 GLY A CA 1
ATOM 924 C C . GLY A 1 118 ? 11.652 -9.148 -8.820 1.00 65.62 118 GLY A C 1
ATOM 925 O O . GLY A 1 118 ? 11.500 -8.275 -7.969 1.00 65.62 118 GLY A O 1
ATOM 926 N N . TYR A 1 119 ? 10.911 -9.210 -9.928 1.00 68.31 119 TYR A N 1
ATOM 927 C CA . TYR A 1 119 ? 9.800 -8.305 -10.223 1.00 68.31 119 TYR A CA 1
ATOM 928 C C . TYR A 1 119 ? 8.471 -8.842 -9.681 1.00 68.31 119 TYR A C 1
ATOM 930 O O . TYR A 1 119 ? 7.741 -8.126 -8.999 1.00 68.31 119 TYR A O 1
ATOM 938 N N . TYR A 1 120 ? 8.171 -10.123 -9.914 1.00 75.50 120 TYR A N 1
ATOM 939 C CA . TYR A 1 120 ? 6.890 -10.701 -9.499 1.00 75.50 120 TYR A CA 1
ATOM 940 C C . TYR A 1 120 ? 6.749 -10.854 -7.980 1.00 75.50 120 TYR A C 1
ATOM 942 O O . TYR A 1 120 ? 5.639 -10.726 -7.469 1.00 75.50 120 TYR A O 1
ATOM 950 N N . ALA A 1 121 ? 7.840 -11.075 -7.238 1.00 81.81 121 ALA A N 1
ATOM 951 C CA . ALA A 1 121 ? 7.792 -11.200 -5.780 1.00 81.81 121 ALA A CA 1
ATOM 952 C C . ALA A 1 121 ? 7.259 -9.935 -5.066 1.00 81.81 121 ALA A C 1
ATOM 954 O O . ALA A 1 121 ? 6.256 -10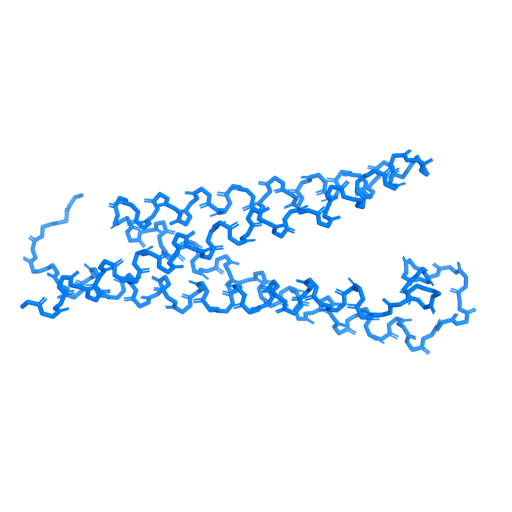.045 -4.355 1.00 81.81 121 ALA A O 1
ATOM 955 N N . PRO A 1 122 ? 7.845 -8.732 -5.239 1.00 81.56 122 PRO A N 1
ATOM 956 C CA . PRO A 1 122 ? 7.330 -7.523 -4.592 1.00 81.56 122 PRO A CA 1
ATOM 957 C C . PRO A 1 122 ? 5.919 -7.158 -5.069 1.00 81.56 122 PRO A C 1
ATOM 959 O O . PRO A 1 122 ? 5.113 -6.687 -4.269 1.00 81.56 122 PRO A O 1
ATOM 962 N N . VAL A 1 123 ? 5.584 -7.432 -6.334 1.00 83.44 123 VAL A N 1
ATOM 963 C CA . VAL A 1 123 ? 4.233 -7.213 -6.869 1.00 83.44 123 VAL A CA 1
ATOM 964 C C . VAL A 1 123 ? 3.213 -8.159 -6.223 1.00 83.44 123 VAL A C 1
ATOM 966 O O . VAL A 1 123 ? 2.139 -7.716 -5.824 1.00 83.44 123 VAL A O 1
ATOM 969 N N . ALA A 1 124 ? 3.544 -9.440 -6.042 1.00 85.69 124 ALA A N 1
ATOM 970 C CA . ALA A 1 124 ? 2.678 -10.399 -5.356 1.00 85.69 124 ALA A CA 1
ATOM 971 C C . ALA A 1 124 ? 2.443 -10.009 -3.888 1.00 85.69 124 ALA A C 1
ATOM 973 O O . ALA A 1 124 ? 1.314 -10.081 -3.401 1.00 85.69 124 ALA A O 1
ATOM 974 N N . VAL A 1 125 ? 3.486 -9.533 -3.197 1.00 89.50 125 VAL A N 1
ATOM 975 C CA . VAL A 1 125 ? 3.354 -9.000 -1.833 1.00 89.50 125 VAL A CA 1
ATOM 976 C C . VAL A 1 125 ? 2.463 -7.755 -1.825 1.00 89.50 125 VAL A C 1
ATOM 978 O O . VAL A 1 125 ? 1.578 -7.659 -0.979 1.00 89.50 125 VAL A O 1
ATOM 981 N N . LEU A 1 126 ? 2.627 -6.836 -2.781 1.00 89.19 126 LEU A N 1
ATOM 982 C CA . LEU A 1 126 ? 1.771 -5.653 -2.911 1.00 89.19 126 LEU A CA 1
ATOM 983 C C . LEU A 1 126 ? 0.301 -6.032 -3.131 1.00 89.19 126 LEU A C 1
ATOM 985 O O . LEU A 1 126 ? -0.568 -5.499 -2.446 1.00 89.19 126 LEU A O 1
ATOM 989 N N . LEU A 1 127 ? 0.014 -6.983 -4.026 1.00 92.12 127 LEU A N 1
ATOM 990 C CA . LEU A 1 127 ? -1.344 -7.486 -4.248 1.00 92.12 127 LEU A CA 1
ATOM 991 C C . LEU A 1 127 ? -1.942 -8.082 -2.971 1.00 92.12 127 LEU A C 1
ATOM 993 O O . LEU A 1 127 ? -3.079 -7.770 -2.613 1.00 92.12 127 LEU A O 1
ATOM 997 N N . PHE A 1 128 ? -1.170 -8.908 -2.264 1.00 94.12 128 PHE A N 1
ATOM 998 C CA . PHE A 1 128 ? -1.608 -9.505 -1.009 1.00 94.12 128 PHE A CA 1
ATOM 999 C C . PHE A 1 128 ? -1.929 -8.435 0.040 1.00 94.12 128 PHE A C 1
ATOM 1001 O O . PHE A 1 128 ? -3.007 -8.465 0.632 1.00 94.12 128 PHE A O 1
ATOM 1008 N N . ILE A 1 129 ? -1.037 -7.459 0.235 1.00 94.44 129 ILE A N 1
ATOM 1009 C CA . ILE A 1 129 ? -1.233 -6.362 1.192 1.00 94.44 129 ILE A CA 1
ATOM 1010 C C . ILE A 1 129 ? -2.434 -5.494 0.804 1.00 94.44 129 ILE A C 1
ATOM 1012 O O . ILE A 1 129 ? -3.217 -5.138 1.684 1.00 94.44 129 ILE A O 1
ATOM 1016 N N . ASN A 1 130 ? -2.637 -5.210 -0.486 1.00 92.75 130 ASN A N 1
ATOM 1017 C CA . ASN A 1 130 ? -3.792 -4.460 -0.985 1.00 92.75 130 ASN A CA 1
ATOM 1018 C C . ASN A 1 130 ? -5.113 -5.174 -0.678 1.00 92.75 130 ASN A C 1
ATOM 1020 O O . ASN A 1 130 ? -6.006 -4.593 -0.060 1.00 92.75 130 ASN A O 1
ATOM 1024 N N . LEU A 1 131 ? -5.225 -6.451 -1.049 1.00 95.50 131 LEU A N 1
ATOM 1025 C CA . LEU A 1 131 ? -6.434 -7.238 -0.813 1.00 95.50 131 LEU A CA 1
ATOM 1026 C C . LEU A 1 131 ? -6.701 -7.419 0.686 1.00 95.50 131 LEU A C 1
ATOM 1028 O O . LEU A 1 131 ? -7.808 -7.166 1.164 1.00 95.50 131 LEU A O 1
ATOM 1032 N N . PHE A 1 132 ? -5.680 -7.828 1.438 1.00 96.38 132 PHE A N 1
ATOM 1033 C CA . PHE A 1 132 ? -5.801 -8.076 2.867 1.00 96.38 132 PHE A CA 1
ATOM 1034 C C . PHE A 1 132 ? -6.119 -6.789 3.638 1.00 96.38 132 PHE A C 1
ATOM 1036 O O . PHE A 1 132 ? -7.049 -6.760 4.445 1.00 96.38 132 PHE A O 1
ATOM 1043 N N . GLY A 1 133 ? -5.416 -5.696 3.333 1.00 92.88 133 GLY A N 1
ATOM 1044 C CA . GLY A 1 133 ? -5.651 -4.384 3.927 1.00 92.88 133 GLY A CA 1
ATOM 1045 C C . GLY A 1 133 ? -7.053 -3.848 3.640 1.00 92.88 133 GLY A C 1
ATOM 1046 O O . GLY A 1 133 ? -7.696 -3.332 4.556 1.00 92.88 133 GLY A O 1
ATOM 1047 N N . ALA A 1 134 ? -7.566 -4.030 2.418 1.00 94.50 134 ALA A N 1
ATOM 1048 C CA . ALA A 1 134 ? -8.937 -3.662 2.069 1.00 94.50 134 ALA A CA 1
ATOM 1049 C C . ALA A 1 134 ? -9.971 -4.439 2.897 1.00 94.50 134 ALA A C 1
ATOM 1051 O O . ALA A 1 134 ? -10.850 -3.830 3.510 1.00 94.50 134 ALA A O 1
ATOM 1052 N N . ILE A 1 135 ? -9.843 -5.769 2.969 1.00 96.62 135 ILE A N 1
ATOM 1053 C CA . ILE A 1 135 ? -10.765 -6.627 3.726 1.00 96.62 135 ILE A CA 1
ATOM 1054 C C . ILE A 1 135 ? -10.755 -6.242 5.207 1.00 96.62 135 ILE A C 1
ATOM 1056 O O . ILE A 1 135 ? -11.808 -5.963 5.781 1.00 96.62 135 ILE A O 1
ATOM 1060 N N . VAL A 1 136 ? -9.578 -6.173 5.831 1.00 94.94 136 VAL A N 1
ATOM 1061 C CA . VAL A 1 136 ? -9.460 -5.866 7.263 1.00 94.94 136 VAL A CA 1
ATOM 1062 C C . VAL A 1 136 ? -9.991 -4.463 7.572 1.00 94.94 136 VAL A C 1
ATOM 1064 O O . VAL A 1 136 ? -10.699 -4.291 8.566 1.00 94.94 136 VAL A O 1
ATOM 1067 N N . ALA A 1 137 ? -9.715 -3.462 6.729 1.00 92.88 137 ALA A N 1
ATOM 1068 C CA . ALA A 1 137 ? -10.226 -2.107 6.922 1.00 92.88 137 ALA A CA 1
ATOM 1069 C C . ALA A 1 137 ? -11.757 -2.032 6.793 1.00 92.88 137 ALA A C 1
ATOM 1071 O O . ALA A 1 137 ? -12.403 -1.353 7.597 1.00 92.88 137 ALA A O 1
ATOM 1072 N N . LEU A 1 138 ? -12.354 -2.767 5.846 1.00 94.94 138 LEU A N 1
ATOM 1073 C CA . LEU A 1 138 ? -13.810 -2.872 5.709 1.00 94.94 138 LEU A CA 1
ATOM 1074 C C . LEU A 1 138 ? -14.448 -3.584 6.902 1.00 94.94 138 LEU A C 1
ATOM 1076 O O . LEU A 1 138 ? -15.454 -3.101 7.418 1.00 94.94 138 LEU A O 1
ATOM 1080 N N . VAL A 1 139 ? -13.853 -4.680 7.380 1.00 93.81 139 VAL A N 1
ATOM 1081 C CA . VAL A 1 139 ? -14.342 -5.418 8.555 1.00 93.81 139 VAL A CA 1
ATOM 1082 C C . VAL A 1 139 ? -14.233 -4.559 9.818 1.00 93.81 139 VAL A C 1
ATOM 1084 O O . VAL A 1 139 ? -15.198 -4.464 10.578 1.00 93.81 139 VAL A O 1
ATOM 1087 N N . LEU A 1 140 ? -13.107 -3.863 10.022 1.00 92.38 140 LEU A N 1
ATOM 1088 C CA . LEU A 1 140 ? -12.938 -2.915 11.126 1.00 92.38 140 LEU A CA 1
ATOM 1089 C C . LEU A 1 140 ? -13.979 -1.798 11.055 1.00 92.38 140 LEU A C 1
ATOM 1091 O O . LEU A 1 140 ? -14.601 -1.473 12.063 1.00 92.38 140 LEU A O 1
ATOM 1095 N N . ARG A 1 141 ? -14.205 -1.229 9.868 1.00 91.56 141 ARG A N 1
ATOM 1096 C CA . ARG A 1 141 ? -15.228 -0.201 9.668 1.00 91.56 141 ARG A CA 1
ATOM 1097 C C . ARG A 1 141 ? -16.625 -0.732 9.971 1.00 91.56 141 ARG A C 1
ATOM 1099 O O . ARG A 1 141 ? -17.361 -0.071 10.694 1.00 91.56 141 ARG A O 1
ATOM 1106 N N . TRP A 1 142 ? -17.000 -1.884 9.415 1.00 91.06 142 TRP A N 1
ATOM 1107 C CA . TRP A 1 142 ? -18.313 -2.497 9.627 1.00 91.06 142 TRP A CA 1
ATOM 1108 C C . TRP A 1 142 ? -18.569 -2.714 11.114 1.00 91.06 142 TRP A C 1
ATOM 1110 O O . TRP A 1 142 ? -19.612 -2.307 11.625 1.00 91.06 142 TRP A O 1
ATOM 1120 N N . LYS A 1 143 ? -17.569 -3.237 11.823 1.00 88.25 143 LYS A N 1
ATOM 1121 C CA . LYS A 1 143 ? -17.618 -3.406 13.268 1.00 88.25 143 LYS A CA 1
ATOM 1122 C C . LYS A 1 143 ? -17.786 -2.080 14.004 1.00 88.25 143 LYS A C 1
ATOM 1124 O O . LYS A 1 143 ? -18.679 -1.953 14.827 1.00 88.25 143 LYS A O 1
ATOM 1129 N N . LEU A 1 144 ? -16.988 -1.065 13.672 1.00 86.88 144 LEU A N 1
ATOM 1130 C CA . LEU A 1 144 ? -17.119 0.263 14.278 1.00 86.88 144 LEU A CA 1
ATOM 1131 C C . LEU A 1 144 ? -18.491 0.898 14.023 1.00 86.88 144 LEU A C 1
ATOM 1133 O O . LEU A 1 144 ? -18.899 1.736 14.814 1.00 86.88 144 LEU A O 1
ATOM 1137 N N . VAL A 1 145 ? -19.191 0.536 12.943 1.00 84.75 145 VAL A N 1
ATOM 1138 C CA . VAL A 1 145 ? -20.567 0.983 12.670 1.00 84.75 145 VAL A CA 1
ATOM 1139 C C . VAL A 1 145 ? -21.586 0.241 13.537 1.00 84.75 145 VAL A C 1
ATOM 1141 O O . VAL A 1 145 ? -22.495 0.885 14.050 1.00 84.75 145 VAL A O 1
ATOM 1144 N N . HIS A 1 146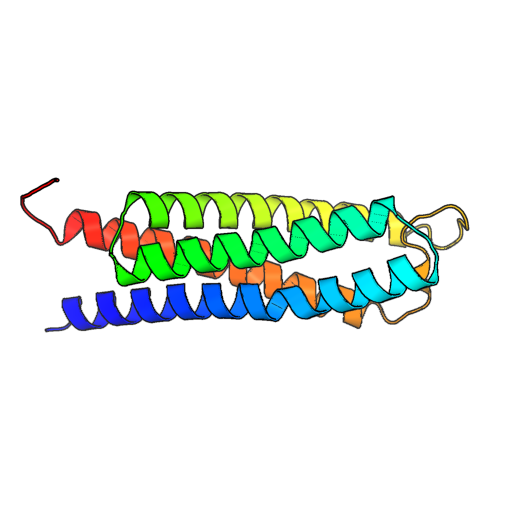 ? -21.432 -1.072 13.717 1.00 80.31 146 HIS A N 1
ATOM 1145 C CA . HIS A 1 146 ? -22.417 -1.914 14.409 1.00 80.31 146 HIS A CA 1
ATOM 1146 C C . HIS A 1 146 ? -22.206 -1.996 15.933 1.00 80.31 146 HIS A C 1
ATOM 1148 O O . HIS A 1 146 ? -23.171 -2.213 16.655 1.00 80.31 146 HIS A O 1
ATOM 1154 N N . ASP A 1 147 ? -20.993 -1.742 16.438 1.00 69.94 147 ASP A N 1
ATOM 1155 C CA . ASP A 1 147 ? -20.681 -1.753 17.880 1.00 69.94 147 ASP A CA 1
ATOM 1156 C C . ASP A 1 147 ? -21.016 -0.426 18.591 1.00 69.94 147 ASP A C 1
ATOM 1158 O O . ASP A 1 147 ? -20.925 -0.337 19.814 1.00 69.94 147 ASP A O 1
ATOM 1162 N N . THR A 1 148 ? -21.380 0.636 17.864 1.00 59.12 148 THR A N 1
ATOM 1163 C CA . THR A 1 148 ? -21.760 1.923 18.481 1.00 59.12 148 THR A CA 1
ATOM 1164 C C . THR A 1 148 ? -23.241 2.212 18.286 1.00 59.12 148 THR A C 1
ATOM 1166 O O . THR A 1 148 ? -23.658 2.854 17.324 1.00 59.12 148 THR A O 1
ATOM 1169 N N . SER A 1 149 ? -24.041 1.779 19.261 1.00 49.75 149 SER A N 1
ATOM 1170 C CA . SER A 1 149 ? -25.392 2.287 19.482 1.00 49.75 149 SER A CA 1
ATOM 1171 C C . SER A 1 149 ? -25.317 3.719 20.033 1.00 49.75 149 SER A C 1
ATOM 1173 O O . SER A 1 149 ? -25.188 3.918 21.238 1.00 49.75 149 SER A O 1
ATOM 1175 N N . GLY A 1 150 ? -25.384 4.717 19.150 1.00 50.56 150 GLY A N 1
ATOM 1176 C CA . GLY A 1 150 ? -25.630 6.113 19.526 1.00 50.56 150 GLY A CA 1
ATOM 1177 C C . GLY A 1 150 ? -24.393 6.938 19.898 1.00 50.56 150 GLY A C 1
ATOM 1178 O O . GLY A 1 150 ? -23.899 6.881 21.018 1.00 50.56 150 GLY A O 1
ATOM 1179 N N . ASN A 1 151 ? -23.930 7.736 18.936 1.00 38.16 151 ASN A N 1
ATOM 1180 C CA . ASN A 1 151 ? -23.640 9.176 19.021 1.00 38.16 151 ASN A CA 1
ATOM 1181 C C . ASN A 1 151 ? -22.616 9.526 17.943 1.00 38.16 151 ASN A C 1
ATOM 1183 O O . ASN A 1 151 ? -21.447 9.148 18.009 1.00 38.16 151 ASN A O 1
ATOM 1187 N N . TYR A 1 152 ? -23.118 10.211 16.921 1.00 46.28 152 TYR A N 1
ATOM 1188 C CA . TYR A 1 152 ? -22.399 10.598 15.722 1.00 46.28 152 TYR A CA 1
ATOM 1189 C C . TYR A 1 152 ? -22.062 12.078 15.798 1.00 46.28 152 TYR A C 1
ATOM 1191 O O . TYR A 1 152 ? -22.944 12.887 15.536 1.00 46.28 152 TYR A O 1
ATOM 1199 N N . TYR A 1 153 ? -20.807 12.395 16.114 1.00 41.75 153 TYR A N 1
ATOM 1200 C CA . TYR A 1 153 ? -20.108 13.588 15.631 1.00 41.75 153 TYR A CA 1
ATOM 1201 C C . TYR A 1 153 ? -18.638 13.226 15.413 1.00 41.75 153 TYR A C 1
ATOM 1203 O O . TYR A 1 153 ? -18.028 12.663 16.352 1.00 41.75 153 TYR A O 1
#

Radius of gyration: 18.73 Å; chains: 1; bounding box: 48×27×56 Å

pLDDT: mean 81.66, std 14.28, range [38.16, 96.62]